Protein AF-A0A9C8GHS4-F1 (afdb_monomer_lite)

Foldseek 3Di:
DVPVVVVVVVVVVVVVVVVVVVPDDDDDDDDDDDDDPDDPPDPDPPPQPPDPDPDDPPDPLVCLLVQVQAPAEFEEEEADDDPRVVVVLVVCVSVCRRRNYHYHYDHDNCRVVCQVVCVVVVNHGNHYDDDDDD

Sequence (134 aa):
MSSNQRIWRILSLLLIFALLLTACTPTPTETPVKEATEEPTREEPVAKPEVDFNYPPGGYLERALTGEFAGTEVTVDGPFADADEVKFNRSMAAFEEATGITVNYIGNKEFEGSISIRVDAGDAPDIADFPQPG

Radius of gyration: 30.26 Å; chains: 1; bounding box: 55×88×48 Å

Structure (mmCIF, N/CA/C/O backbone):
data_AF-A0A9C8GHS4-F1
#
_entry.id   AF-A0A9C8GHS4-F1
#
loop_
_atom_site.group_PDB
_atom_site.id
_atom_site.type_symbol
_atom_site.label_atom_id
_atom_site.label_alt_id
_atom_site.label_comp_id
_atom_site.label_asym_id
_atom_site.label_entity_id
_atom_site.label_seq_id
_atom_site.pdbx_PDB_ins_code
_atom_site.Cartn_x
_atom_site.Cartn_y
_atom_site.Cartn_z
_atom_site.occupancy
_atom_site.B_iso_or_equiv
_atom_site.auth_seq_id
_atom_site.auth_comp_id
_atom_site.auth_asym_id
_atom_site.auth_atom_id
_atom_site.pdbx_PDB_model_num
ATOM 1 N N . MET A 1 1 ? 11.702 70.182 -32.489 1.00 60.09 1 MET A N 1
ATOM 2 C CA . MET A 1 1 ? 12.029 68.894 -31.827 1.00 60.09 1 MET A CA 1
ATOM 3 C C . MET A 1 1 ? 10.988 68.428 -30.791 1.00 60.09 1 MET A C 1
ATOM 5 O O . MET A 1 1 ? 11.265 67.476 -30.081 1.00 60.09 1 MET A O 1
ATOM 9 N N . SER A 1 2 ? 9.778 69.009 -30.710 1.00 60.59 2 SER A N 1
ATOM 10 C CA . SER A 1 2 ? 8.764 68.615 -29.706 1.00 60.59 2 SER A CA 1
ATOM 11 C C . SER A 1 2 ? 7.604 67.762 -30.249 1.00 60.59 2 SER A C 1
ATOM 13 O O . SER A 1 2 ? 6.868 67.189 -29.453 1.00 60.59 2 SER A O 1
ATOM 15 N N . SER A 1 3 ? 7.426 67.634 -31.570 1.00 63.53 3 SER A N 1
ATOM 16 C CA . SER A 1 3 ? 6.324 66.861 -32.173 1.00 63.53 3 SER A CA 1
ATOM 17 C C . SER A 1 3 ? 6.512 65.348 -32.027 1.00 63.53 3 SER A C 1
ATOM 19 O O . SER A 1 3 ? 5.599 64.664 -31.580 1.00 63.53 3 SER A O 1
ATOM 21 N N . ASN A 1 4 ? 7.711 64.825 -32.298 1.00 63.62 4 ASN A N 1
ATOM 22 C CA . ASN A 1 4 ? 7.975 63.381 -32.216 1.00 63.62 4 ASN A CA 1
ATOM 23 C C . ASN A 1 4 ? 7.964 62.873 -30.768 1.00 63.62 4 ASN A C 1
ATOM 25 O O . ASN A 1 4 ? 7.484 61.777 -30.498 1.00 63.62 4 ASN A O 1
ATOM 29 N N . GLN A 1 5 ? 8.402 63.703 -29.816 1.00 71.12 5 GLN A N 1
ATOM 30 C CA . GLN A 1 5 ? 8.335 63.376 -28.391 1.00 71.12 5 GLN A CA 1
ATOM 31 C C . GLN A 1 5 ? 6.889 63.413 -27.865 1.00 71.12 5 GLN A C 1
ATOM 33 O O . GLN A 1 5 ? 6.538 62.633 -26.983 1.00 71.12 5 GLN A O 1
ATOM 38 N N . ARG A 1 6 ? 6.026 64.276 -28.429 1.00 75.19 6 ARG A N 1
ATOM 39 C CA . ARG A 1 6 ? 4.578 64.270 -28.159 1.00 75.19 6 ARG A CA 1
ATOM 40 C C . ARG A 1 6 ? 3.912 63.022 -28.732 1.00 75.19 6 ARG A C 1
ATOM 42 O O . ARG A 1 6 ? 3.134 62.406 -28.021 1.00 75.19 6 ARG A O 1
ATOM 49 N N . ILE A 1 7 ? 4.262 62.610 -29.951 1.00 80.88 7 ILE A N 1
ATOM 50 C CA . ILE A 1 7 ? 3.731 61.387 -30.577 1.00 80.88 7 ILE A CA 1
ATOM 51 C C . ILE A 1 7 ? 4.127 60.148 -29.772 1.00 80.88 7 ILE A C 1
ATOM 53 O O . ILE A 1 7 ? 3.274 59.318 -29.487 1.00 80.88 7 ILE A O 1
ATOM 57 N N . TRP A 1 8 ? 5.384 60.050 -29.331 1.00 71.00 8 TRP A N 1
ATOM 58 C CA . TRP A 1 8 ? 5.838 58.907 -28.537 1.00 71.00 8 TRP A CA 1
ATOM 59 C C . TRP A 1 8 ? 5.201 58.879 -27.143 1.00 71.00 8 TR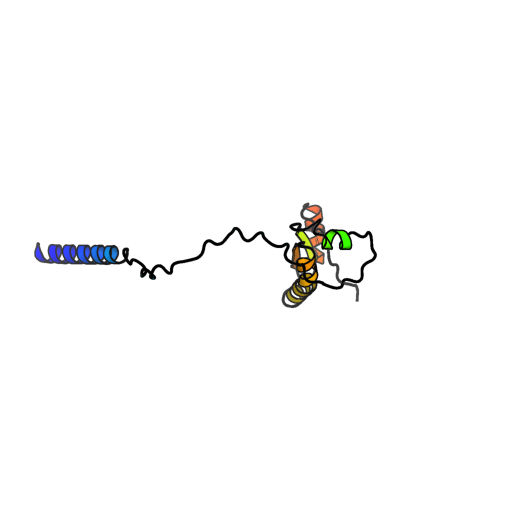P A C 1
ATOM 61 O O . TRP A 1 8 ? 4.766 57.828 -26.689 1.00 71.00 8 TRP A O 1
ATOM 71 N N . ARG A 1 9 ? 5.018 60.047 -26.506 1.00 77.38 9 ARG A N 1
ATOM 72 C CA . ARG A 1 9 ? 4.253 60.161 -25.253 1.00 77.38 9 ARG A CA 1
ATOM 73 C C . ARG A 1 9 ? 2.778 59.795 -25.420 1.00 77.38 9 ARG A C 1
ATOM 75 O O . ARG A 1 9 ? 2.233 59.154 -24.530 1.00 77.38 9 ARG A O 1
ATOM 82 N N . ILE A 1 10 ? 2.149 60.169 -26.535 1.00 83.12 10 ILE A N 1
ATOM 83 C CA . ILE A 1 10 ? 0.763 59.797 -26.852 1.00 83.12 10 ILE A CA 1
ATOM 84 C C . ILE A 1 10 ? 0.664 58.289 -27.119 1.00 83.12 10 ILE A C 1
ATOM 86 O O . ILE A 1 10 ? -0.262 57.662 -26.619 1.00 83.12 10 ILE A O 1
ATOM 90 N N . LEU A 1 11 ? 1.635 57.687 -27.817 1.00 83.06 11 LEU A N 1
ATOM 91 C CA . LEU A 1 11 ? 1.679 56.238 -28.037 1.00 83.06 11 LEU A CA 1
ATOM 92 C C . LEU A 1 11 ? 1.874 55.464 -26.726 1.00 83.06 11 LEU A C 1
ATOM 94 O O . LEU A 1 11 ? 1.172 54.486 -26.492 1.00 83.06 11 LEU A O 1
ATOM 98 N N . SER A 1 12 ? 2.775 55.914 -25.845 1.00 80.88 12 SER A N 1
ATOM 99 C CA . SER A 1 12 ? 2.974 55.297 -24.526 1.00 80.88 12 SER A CA 1
ATOM 100 C C . SER A 1 12 ? 1.747 55.451 -23.626 1.00 80.88 12 SER A C 1
ATOM 102 O O . SER A 1 12 ? 1.379 54.503 -22.941 1.00 80.88 12 SER A O 1
ATOM 104 N N . LEU A 1 13 ? 1.075 56.608 -23.655 1.00 83.19 13 LEU A N 1
ATOM 105 C CA . LEU A 1 13 ? -0.187 56.810 -22.936 1.00 83.19 13 LEU A CA 1
ATOM 106 C C . LEU A 1 13 ? -1.314 55.931 -23.491 1.00 83.19 13 LEU A C 1
ATOM 108 O O . LEU A 1 13 ? -2.057 55.361 -22.702 1.00 83.19 13 LEU A O 1
ATOM 112 N N . LEU A 1 14 ? -1.416 55.765 -24.812 1.00 80.44 14 LEU A N 1
ATOM 113 C CA . LEU A 1 14 ? -2.401 54.876 -25.438 1.00 80.44 14 LEU A CA 1
ATOM 114 C C . LEU A 1 14 ? -2.160 53.403 -25.091 1.00 80.44 14 LEU A C 1
ATOM 116 O O . LEU A 1 14 ? -3.119 52.676 -24.854 1.00 80.44 14 LEU A O 1
ATOM 120 N N . LEU A 1 15 ? -0.901 52.970 -25.008 1.00 81.00 15 LEU A N 1
ATOM 121 C CA . LEU A 1 15 ? -0.556 51.584 -24.682 1.00 81.00 15 LEU A CA 1
ATOM 122 C C . LEU A 1 15 ? -0.809 51.257 -23.198 1.00 81.00 15 LEU A C 1
ATOM 124 O O . LEU A 1 15 ? -1.283 50.172 -22.878 1.00 81.00 15 LEU A O 1
ATOM 128 N N . ILE A 1 16 ? -0.581 52.223 -22.300 1.00 75.50 16 ILE A N 1
ATOM 129 C CA . ILE A 1 16 ? -0.934 52.109 -20.874 1.00 75.50 16 ILE A CA 1
ATOM 130 C C . ILE A 1 16 ? -2.459 52.175 -20.678 1.00 75.50 16 ILE A C 1
ATOM 132 O O . ILE A 1 16 ? -3.012 51.410 -19.892 1.00 75.50 16 ILE A O 1
ATOM 136 N N . PHE A 1 17 ? -3.161 53.039 -21.417 1.00 70.56 17 PHE A N 1
ATOM 137 C CA . PHE A 1 17 ? -4.623 53.141 -21.370 1.00 70.56 17 PHE A CA 1
ATOM 138 C C . PHE A 1 17 ? -5.314 51.875 -21.907 1.00 70.56 17 PHE A C 1
ATOM 140 O O . PHE A 1 17 ? -6.314 51.440 -21.341 1.00 70.56 17 PHE A O 1
ATOM 147 N N . ALA A 1 18 ? -4.747 51.229 -22.931 1.00 72.44 18 ALA A N 1
ATOM 148 C CA . ALA A 1 18 ? -5.231 49.946 -23.441 1.00 72.44 18 ALA A CA 1
ATOM 149 C C . ALA A 1 18 ? -5.096 48.806 -22.413 1.00 72.44 18 ALA A C 1
ATOM 151 O O . ALA A 1 18 ? -5.996 47.977 -22.321 1.00 72.44 18 ALA A O 1
ATOM 152 N N . LEU A 1 19 ? -4.033 48.797 -21.594 1.00 68.38 19 LEU A N 1
ATOM 153 C CA . LEU A 1 19 ? -3.870 47.815 -20.511 1.00 68.38 19 LEU A CA 1
ATOM 154 C C . LEU A 1 19 ? -4.863 48.021 -19.349 1.00 68.38 19 LEU A C 1
ATOM 156 O O . LEU A 1 19 ? -5.200 47.064 -18.654 1.00 68.38 19 LEU A O 1
ATOM 160 N N . LEU A 1 20 ? -5.340 49.252 -19.132 1.00 61.81 20 LEU A N 1
ATOM 161 C CA . LEU A 1 20 ? -6.295 49.581 -18.064 1.00 61.81 20 LEU A CA 1
ATOM 162 C C . LEU A 1 20 ? -7.753 49.244 -18.433 1.00 61.81 20 LEU A C 1
ATOM 164 O O . LEU A 1 20 ? -8.569 49.022 -17.542 1.00 61.81 20 LEU A O 1
ATOM 168 N N . LEU A 1 21 ? -8.082 49.151 -19.726 1.00 60.25 21 LEU A N 1
ATOM 169 C CA . LEU A 1 21 ? -9.433 48.826 -20.211 1.00 60.25 21 LEU A CA 1
ATOM 170 C C . LEU A 1 21 ? -9.768 47.323 -20.179 1.00 60.25 21 LEU A C 1
ATOM 172 O O . LEU A 1 21 ? -10.933 46.960 -20.299 1.00 60.25 21 LEU A O 1
ATOM 176 N N . THR A 1 22 ? -8.783 46.448 -19.967 1.00 61.59 22 THR A N 1
ATOM 177 C CA . THR A 1 22 ? -8.977 44.988 -19.855 1.00 61.59 22 THR A CA 1
ATOM 178 C C . THR A 1 22 ? -9.288 44.491 -18.438 1.00 61.59 22 THR A C 1
ATOM 180 O O . THR A 1 22 ? -9.514 43.301 -18.255 1.00 61.59 22 THR A O 1
ATOM 183 N N . ALA A 1 23 ? -9.341 45.373 -17.432 1.00 53.56 23 ALA A N 1
ATOM 184 C CA . ALA A 1 23 ? -9.600 45.001 -16.033 1.00 53.56 23 ALA A CA 1
ATOM 185 C C . ALA A 1 23 ? -11.065 45.191 -15.579 1.00 53.56 23 ALA A C 1
ATOM 187 O O . ALA A 1 23 ? -11.360 45.104 -14.388 1.00 53.56 23 ALA A O 1
ATOM 188 N N . CYS A 1 24 ? -11.998 45.446 -16.499 1.00 56.81 24 CYS A N 1
ATOM 189 C CA . CYS A 1 24 ? -13.426 45.516 -16.184 1.00 56.81 24 CYS A CA 1
ATOM 190 C C . CYS A 1 24 ? -14.266 44.846 -17.270 1.00 56.81 24 CYS A C 1
ATOM 192 O O . CYS A 1 24 ? -14.792 45.491 -18.172 1.00 56.81 24 CYS A O 1
ATOM 194 N N . THR A 1 25 ? -14.436 43.536 -17.138 1.00 51.81 25 THR A N 1
ATOM 195 C CA . THR A 1 25 ? -15.612 42.840 -17.661 1.00 51.81 25 THR A CA 1
ATOM 196 C C . THR A 1 25 ? -16.465 42.399 -16.474 1.00 51.81 25 THR A C 1
ATOM 198 O O . THR A 1 25 ? -16.026 41.525 -15.725 1.00 51.81 25 THR A O 1
ATOM 201 N N . PRO A 1 26 ? -17.664 42.968 -16.261 1.00 53.09 26 PRO A N 1
ATOM 202 C CA . PRO A 1 26 ? -18.682 42.300 -15.468 1.00 53.09 26 PRO A CA 1
ATOM 203 C C . PRO A 1 26 ? -19.179 41.079 -16.254 1.00 53.09 26 PRO A C 1
ATOM 205 O O . PRO A 1 26 ? -19.646 41.201 -17.387 1.00 53.09 26 PRO A O 1
ATOM 208 N N . THR A 1 27 ? -19.050 39.895 -15.662 1.00 46.66 27 THR A N 1
ATOM 209 C CA . THR A 1 27 ? -19.711 38.670 -16.131 1.00 46.66 27 THR A CA 1
ATOM 210 C C . THR A 1 27 ? -21.235 38.886 -16.140 1.00 46.66 27 THR A C 1
ATOM 212 O O . THR A 1 27 ? -21.735 39.593 -15.259 1.00 46.66 27 THR A O 1
ATOM 215 N N . PRO A 1 28 ? -21.993 38.336 -17.111 1.00 47.84 28 PRO A N 1
ATOM 216 C CA . PRO A 1 28 ? -23.420 38.602 -17.242 1.00 47.84 28 PRO A CA 1
ATOM 217 C C . PRO A 1 28 ? -24.192 38.171 -15.996 1.00 47.84 28 PRO A C 1
ATOM 219 O O . PRO A 1 28 ? -24.072 37.040 -15.532 1.00 47.84 28 PRO A O 1
ATOM 222 N N . THR A 1 29 ? -25.013 39.088 -15.491 1.00 40.41 29 THR A N 1
ATOM 223 C CA . THR A 1 29 ? -26.110 38.818 -14.566 1.00 40.41 29 THR A CA 1
ATOM 224 C C . THR A 1 29 ? -27.063 37.802 -15.196 1.00 40.41 29 THR A C 1
ATOM 226 O O . THR A 1 29 ? -27.837 38.152 -16.089 1.00 40.41 29 THR A O 1
ATOM 229 N N . GLU A 1 30 ? -27.037 36.559 -14.719 1.00 45.84 30 GLU A N 1
ATOM 230 C CA . GLU A 1 30 ? -28.201 35.687 -14.834 1.00 45.84 30 GLU A CA 1
ATOM 231 C C . GLU A 1 30 ? -29.318 36.217 -13.929 1.00 45.84 30 GLU A C 1
ATOM 233 O O . GLU A 1 30 ? -29.115 36.741 -12.833 1.00 45.84 30 GLU A O 1
ATOM 238 N N . THR A 1 31 ? -30.517 36.162 -14.484 1.00 41.84 31 THR A N 1
ATOM 239 C CA . THR A 1 31 ? -31.777 36.656 -13.937 1.00 41.84 31 THR A CA 1
ATOM 240 C C . THR A 1 31 ? -32.121 35.902 -12.645 1.00 41.84 31 THR A C 1
ATOM 242 O O . THR A 1 31 ? -31.899 34.694 -12.594 1.00 41.84 31 THR A O 1
ATOM 245 N N . PRO A 1 32 ? -32.686 36.543 -11.601 1.00 42.47 32 PRO A N 1
ATOM 246 C CA . PRO A 1 32 ? -33.021 35.833 -10.376 1.00 42.47 32 PRO A CA 1
ATOM 247 C C . PRO A 1 32 ? -34.224 34.922 -10.637 1.00 42.47 32 PRO A C 1
ATOM 249 O O . PRO A 1 32 ? -35.354 35.389 -10.798 1.00 42.47 32 PRO A O 1
ATOM 252 N N . VAL A 1 33 ? -33.980 33.614 -10.672 1.00 38.41 33 VAL A N 1
ATOM 253 C CA . VAL A 1 33 ? -35.028 32.611 -10.484 1.00 38.41 33 VAL A CA 1
ATOM 254 C C . VAL A 1 33 ? -35.332 32.563 -8.987 1.00 38.41 33 VAL A C 1
ATOM 256 O O . VAL A 1 33 ? -34.445 32.388 -8.155 1.00 38.41 33 VAL A O 1
ATOM 259 N N . LYS A 1 34 ? -36.596 32.815 -8.648 1.00 39.34 34 LYS A N 1
ATOM 260 C CA . LYS A 1 34 ? -37.163 32.595 -7.315 1.00 39.34 34 LYS A CA 1
ATOM 261 C C . LYS A 1 34 ? -37.099 31.108 -6.948 1.00 39.34 34 LYS A C 1
ATOM 263 O O . LYS A 1 34 ? -37.383 30.287 -7.811 1.00 39.34 34 LYS A O 1
ATOM 268 N N . GLU A 1 35 ? -36.954 30.855 -5.640 1.00 38.44 35 GLU A N 1
ATOM 269 C CA . GLU A 1 35 ? -37.300 29.598 -4.940 1.00 38.44 35 GLU A CA 1
ATOM 270 C C . GLU A 1 35 ? -36.269 28.469 -5.174 1.00 38.44 35 GLU A C 1
ATOM 272 O O . GLU A 1 35 ? -35.920 28.166 -6.301 1.00 38.44 35 GLU A O 1
ATOM 277 N N . ALA A 1 36 ? -35.665 27.837 -4.170 1.00 37.59 36 ALA A N 1
ATOM 278 C CA . ALA A 1 36 ? -36.201 27.434 -2.883 1.00 37.59 36 ALA A CA 1
ATOM 279 C C . ALA A 1 36 ? -35.137 27.507 -1.775 1.00 37.59 36 ALA A C 1
ATOM 281 O O . ALA A 1 36 ? -33.938 27.376 -2.006 1.00 37.59 36 ALA A O 1
ATOM 282 N N . THR A 1 37 ? -35.615 27.709 -0.553 1.00 37.91 37 THR A N 1
ATOM 283 C CA . THR A 1 37 ? -34.908 27.375 0.680 1.00 37.91 37 THR A CA 1
ATOM 284 C C . THR A 1 37 ? -34.496 25.903 0.627 1.00 37.91 37 THR A C 1
ATOM 286 O O . THR A 1 37 ? -35.342 25.031 0.797 1.00 37.91 37 THR A O 1
ATOM 289 N N . GLU A 1 38 ? -33.217 25.620 0.378 1.00 40.12 38 GLU A N 1
ATOM 290 C CA . GLU A 1 38 ? -32.638 24.322 0.718 1.00 40.12 38 GLU A CA 1
ATOM 291 C C . GLU A 1 38 ? -32.467 24.287 2.238 1.00 40.12 38 GLU A C 1
ATOM 293 O O . GLU A 1 38 ? -31.665 25.014 2.830 1.00 40.12 38 GLU A O 1
ATOM 298 N N . GLU A 1 39 ? -33.310 23.478 2.875 1.00 46.75 39 GLU A N 1
ATOM 299 C CA . GLU A 1 39 ? -33.053 22.930 4.200 1.00 46.75 39 GLU A CA 1
ATOM 300 C C . GLU A 1 39 ? -31.639 22.331 4.233 1.00 46.75 39 GLU A C 1
ATOM 302 O O . GLU A 1 39 ? -31.147 21.876 3.198 1.00 46.75 39 GLU A O 1
ATOM 307 N N . PRO A 1 40 ? -30.956 22.308 5.392 1.00 43.06 40 PRO A N 1
ATOM 308 C CA . PRO A 1 40 ? -29.693 21.606 5.476 1.00 43.06 40 PRO A CA 1
ATOM 309 C C . PRO A 1 40 ? -30.007 20.140 5.200 1.00 43.06 40 PRO A C 1
ATOM 311 O O . PRO A 1 40 ? -30.608 19.462 6.037 1.00 43.06 40 PRO A O 1
ATOM 314 N N . THR A 1 41 ? -29.644 19.670 4.009 1.00 38.38 41 THR A N 1
ATOM 315 C CA . THR A 1 41 ? -29.624 18.254 3.680 1.00 38.38 41 THR A CA 1
ATOM 316 C C . THR A 1 41 ? -28.700 17.623 4.699 1.00 38.38 41 THR A C 1
ATOM 318 O O . THR A 1 41 ? -27.477 17.728 4.626 1.00 38.38 41 THR A O 1
ATOM 321 N N . ARG A 1 42 ? -29.319 17.049 5.728 1.00 51.22 42 ARG A N 1
ATOM 322 C CA . ARG A 1 42 ? -28.694 16.093 6.617 1.00 51.22 42 ARG A CA 1
ATOM 323 C C . ARG A 1 42 ? -28.003 15.101 5.699 1.00 51.22 42 ARG A C 1
ATOM 325 O O . ARG A 1 42 ? -28.687 14.463 4.907 1.00 51.22 42 ARG A O 1
ATOM 332 N N . GLU A 1 43 ? -26.678 15.040 5.770 1.00 51.53 43 GLU A N 1
ATOM 333 C CA . GLU A 1 43 ? -25.909 13.973 5.147 1.00 51.53 43 GLU A CA 1
ATOM 334 C C . GLU A 1 43 ? -26.513 12.665 5.659 1.00 51.53 43 GLU A C 1
ATOM 336 O O . GLU A 1 43 ? -26.332 12.277 6.817 1.00 51.53 43 GLU A O 1
ATOM 341 N N . GLU A 1 44 ? -27.357 12.045 4.836 1.00 52.38 44 GLU A N 1
ATOM 342 C CA . GLU A 1 44 ? -27.721 10.661 5.048 1.00 52.38 44 GLU A CA 1
ATOM 343 C C . GLU A 1 44 ? -26.408 9.883 5.012 1.00 52.38 44 GLU A C 1
ATOM 345 O O . GLU A 1 44 ? -25.559 10.177 4.162 1.00 52.38 44 GLU A O 1
ATOM 350 N N . PRO A 1 45 ? -26.185 8.952 5.954 1.00 51.91 45 PRO A N 1
ATOM 351 C CA . PRO A 1 45 ? -24.964 8.173 5.948 1.00 51.91 45 PRO A CA 1
ATOM 352 C C . PRO A 1 45 ? -24.894 7.506 4.582 1.00 51.91 45 PRO A C 1
ATOM 354 O O . PRO A 1 45 ? -25.796 6.748 4.224 1.00 51.91 45 PRO A O 1
ATOM 357 N N . VAL A 1 46 ? -23.868 7.862 3.805 1.00 52.25 46 VAL A N 1
ATOM 358 C CA . VAL A 1 46 ? -23.614 7.274 2.494 1.00 52.25 46 VAL A CA 1
ATOM 359 C C . VAL A 1 46 ? -23.643 5.771 2.713 1.00 52.25 46 VAL A C 1
ATOM 361 O O . VAL A 1 46 ? -22.808 5.234 3.445 1.00 52.25 46 VAL A O 1
ATOM 364 N N . ALA A 1 47 ? -24.674 5.115 2.180 1.00 53.16 47 ALA A N 1
ATOM 365 C CA . ALA A 1 47 ? -24.781 3.674 2.241 1.00 53.16 47 ALA A CA 1
ATOM 366 C C . ALA A 1 47 ? -23.547 3.142 1.518 1.00 53.16 47 ALA A C 1
ATOM 368 O O . ALA A 1 47 ? -23.420 3.293 0.302 1.00 53.16 47 ALA A O 1
ATOM 369 N N . LYS A 1 48 ? -22.596 2.629 2.302 1.00 56.81 48 LYS A N 1
ATOM 370 C CA . LYS A 1 48 ? -21.369 2.025 1.795 1.00 56.81 48 LYS A CA 1
ATOM 371 C C . LYS A 1 48 ? -21.768 0.976 0.757 1.00 56.81 48 LYS A C 1
ATOM 373 O O . LYS A 1 48 ? -22.760 0.277 0.992 1.00 56.81 48 LYS A O 1
ATOM 378 N N . PRO A 1 49 ? -21.052 0.859 -0.372 1.00 55.38 49 PRO A N 1
A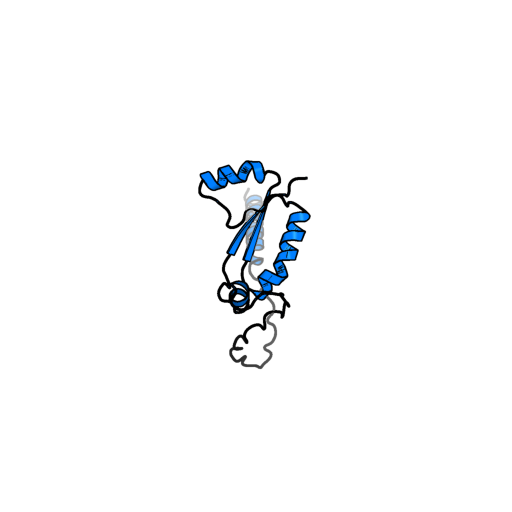TOM 379 C CA . PRO A 1 49 ? -21.307 -0.234 -1.300 1.00 55.38 49 PRO A CA 1
ATOM 380 C C . PRO A 1 49 ? -21.299 -1.554 -0.519 1.00 55.38 49 PRO A C 1
ATOM 382 O O . PRO A 1 49 ? -20.386 -1.813 0.269 1.00 55.38 49 PRO A O 1
ATOM 385 N N . GLU A 1 50 ? -22.329 -2.379 -0.704 1.00 63.50 50 GLU A N 1
ATOM 386 C CA . GLU A 1 50 ? -22.369 -3.729 -0.140 1.00 63.50 50 GLU A CA 1
ATOM 387 C C . GLU A 1 50 ? -21.371 -4.600 -0.912 1.00 63.50 50 GLU A C 1
ATOM 389 O O . GLU A 1 50 ? -21.716 -5.336 -1.835 1.00 63.50 50 GLU A O 1
ATOM 394 N N . VAL A 1 51 ? -20.089 -4.460 -0.580 1.00 71.25 51 VAL A N 1
ATOM 395 C CA . VAL A 1 51 ? -19.047 -5.372 -1.037 1.00 71.25 51 VAL A CA 1
ATOM 396 C C . VAL A 1 51 ? -19.125 -6.614 -0.153 1.00 71.25 51 VAL A C 1
ATOM 398 O O . VAL A 1 51 ? -18.834 -6.555 1.042 1.00 71.25 51 VAL A O 1
ATOM 401 N N . ASP A 1 52 ? -19.554 -7.736 -0.734 1.00 82.56 52 ASP A N 1
ATOM 402 C CA . ASP A 1 52 ? -19.661 -9.028 -0.045 1.00 82.56 52 ASP A CA 1
ATOM 403 C C . ASP A 1 52 ? -18.268 -9.638 0.161 1.00 82.56 52 ASP A C 1
ATOM 405 O O . ASP A 1 52 ? -17.772 -10.460 -0.616 1.00 82.56 52 ASP A O 1
ATOM 409 N N . PHE A 1 53 ? -17.587 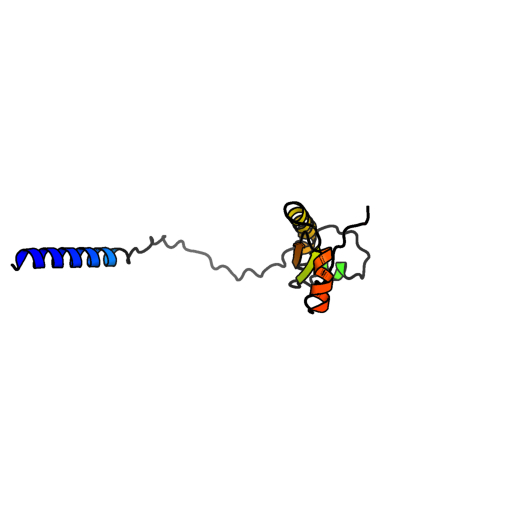-9.167 1.201 1.00 85.38 53 PHE A N 1
ATOM 410 C CA . PHE A 1 53 ? -16.374 -9.796 1.686 1.00 85.38 53 PHE A CA 1
ATOM 411 C C . PHE A 1 53 ? -16.750 -11.031 2.510 1.00 85.38 53 PHE A C 1
ATOM 413 O O . PHE A 1 53 ? -17.441 -10.935 3.521 1.00 85.38 53 PHE A O 1
ATOM 420 N N . ASN A 1 54 ? -16.229 -12.200 2.144 1.00 88.12 54 ASN A N 1
ATOM 421 C CA . ASN A 1 54 ? -16.349 -13.382 2.992 1.00 88.12 54 ASN A CA 1
ATOM 422 C C . ASN A 1 54 ? -15.319 -13.308 4.135 1.00 88.12 54 ASN A C 1
ATOM 424 O O . ASN A 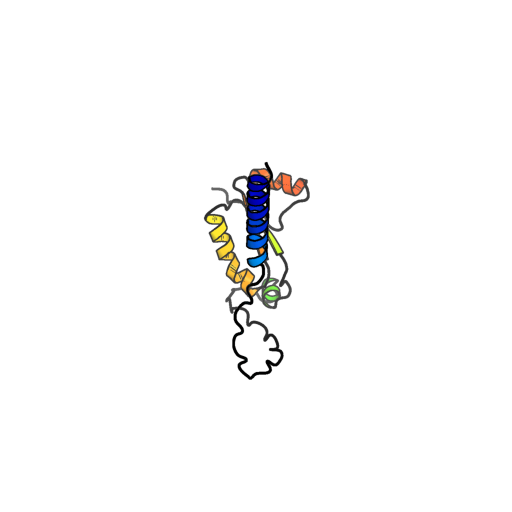1 54 ? -14.143 -13.612 3.924 1.00 88.12 54 ASN A O 1
ATOM 428 N N . TYR A 1 55 ? -15.744 -12.895 5.333 1.00 84.94 55 TYR A N 1
ATOM 429 C CA . TYR A 1 55 ? -14.876 -12.779 6.510 1.00 84.94 55 TYR A CA 1
ATOM 430 C C . TYR A 1 55 ? -15.490 -13.399 7.772 1.00 84.94 55 TYR A C 1
ATOM 432 O O . TYR A 1 55 ? -16.710 -13.406 7.939 1.00 84.94 55 TYR A O 1
ATOM 440 N N . PRO A 1 56 ? -14.660 -13.931 8.691 1.00 86.31 56 PRO A N 1
ATOM 441 C CA . PRO A 1 56 ? -15.155 -14.441 9.961 1.00 86.31 56 PRO A CA 1
ATOM 442 C C . PRO A 1 56 ? -15.668 -13.292 10.851 1.00 86.31 56 PRO A C 1
ATOM 444 O O . PRO A 1 56 ? -15.012 -12.248 10.932 1.00 86.31 56 PRO A O 1
ATOM 447 N N . PRO A 1 57 ? -16.794 -13.478 11.564 1.00 88.06 57 PRO A N 1
ATOM 448 C CA . PRO A 1 57 ? -17.322 -12.468 12.479 1.00 88.06 57 PRO A CA 1
ATOM 449 C C . PRO A 1 57 ? -16.385 -12.236 13.675 1.00 88.06 57 PRO A C 1
ATOM 451 O O . PRO A 1 57 ? -15.635 -13.124 14.087 1.00 88.06 57 PRO A O 1
ATOM 454 N N . GLY A 1 58 ? -16.447 -11.038 14.252 1.00 89.50 58 GLY A N 1
ATOM 455 C CA . GLY A 1 58 ? -15.626 -10.571 15.371 1.00 89.50 58 GLY A CA 1
ATOM 456 C C . GLY A 1 58 ? -14.217 -10.105 14.984 1.00 89.50 58 GLY A C 1
ATOM 457 O O . GLY A 1 58 ? -13.418 -9.787 15.866 1.00 89.50 58 GLY A O 1
ATOM 458 N N . GLY A 1 59 ? -13.884 -10.089 13.690 1.00 93.12 59 GLY A N 1
ATOM 459 C CA . GLY A 1 59 ? -12.569 -9.698 13.180 1.00 93.12 59 GLY A CA 1
ATOM 460 C C . GLY A 1 59 ? -12.386 -8.189 12.969 1.00 93.12 59 GLY A C 1
ATOM 461 O O . GLY A 1 59 ? -13.318 -7.393 13.058 1.00 93.12 59 GLY A O 1
ATOM 462 N N . TYR A 1 60 ? -11.159 -7.786 12.622 1.00 94.69 60 TYR A N 1
ATOM 463 C CA . TYR A 1 60 ? -10.837 -6.390 12.285 1.00 94.69 60 TYR A CA 1
ATOM 464 C C . TYR A 1 60 ? -11.525 -5.901 11.005 1.00 94.69 60 TYR A C 1
ATOM 466 O O . TYR A 1 60 ? -11.847 -4.722 10.916 1.00 94.69 60 TYR A O 1
ATOM 474 N N . LEU A 1 61 ? -11.791 -6.790 10.040 1.00 93.38 61 LEU A N 1
ATOM 475 C CA . LEU A 1 61 ? -12.503 -6.414 8.818 1.00 93.38 61 LEU A CA 1
ATOM 476 C C . LEU A 1 61 ? -13.955 -6.009 9.110 1.00 93.38 61 LEU A C 1
ATOM 478 O O . LEU A 1 61 ? -14.413 -5.007 8.580 1.00 93.38 61 LEU A O 1
ATOM 482 N N . GLU A 1 62 ? -14.648 -6.696 10.023 1.00 92.88 62 GLU A N 1
ATOM 483 C CA . GLU A 1 62 ? -16.001 -6.298 10.442 1.00 92.88 62 GLU A CA 1
ATOM 484 C C . GLU A 1 62 ? -16.015 -4.874 11.019 1.00 92.88 62 GLU A C 1
ATOM 486 O O . GLU A 1 62 ? -16.846 -4.050 10.648 1.00 92.88 62 GLU A O 1
ATOM 491 N N . ARG A 1 63 ? -15.033 -4.559 11.869 1.00 94.44 63 ARG A N 1
ATOM 492 C CA . ARG A 1 63 ? -14.833 -3.227 12.461 1.00 94.44 63 ARG A CA 1
ATOM 493 C C . ARG A 1 63 ? -14.478 -2.160 11.422 1.00 94.44 63 ARG A C 1
ATOM 495 O O . ARG A 1 63 ? -14.968 -1.035 11.478 1.00 94.44 63 ARG A O 1
ATOM 502 N N . ALA A 1 64 ? -13.654 -2.510 10.437 1.00 95.62 64 ALA A N 1
ATOM 503 C CA . ALA A 1 64 ? -13.338 -1.619 9.325 1.00 95.62 64 ALA A CA 1
ATOM 504 C C . ALA A 1 64 ? -14.594 -1.295 8.497 1.00 95.62 64 ALA A C 1
ATOM 506 O O . ALA A 1 64 ? -14.838 -0.139 8.153 1.00 95.62 64 ALA A O 1
ATOM 507 N N . LEU A 1 65 ? -15.441 -2.295 8.240 1.00 93.75 65 LEU A N 1
ATOM 508 C CA . LEU A 1 65 ? -16.683 -2.130 7.482 1.00 93.75 65 LEU A CA 1
ATOM 509 C C . LEU A 1 65 ? -17.720 -1.285 8.232 1.00 93.75 65 LEU A C 1
ATOM 511 O O . LEU A 1 65 ? -18.431 -0.502 7.601 1.00 93.75 65 LEU A O 1
ATOM 515 N N . THR A 1 66 ? -17.742 -1.310 9.567 1.00 94.06 66 THR A N 1
ATOM 516 C CA . THR A 1 66 ? -18.549 -0.366 10.367 1.00 94.06 66 THR A CA 1
ATOM 517 C C . THR A 1 66 ? -17.942 1.039 10.455 1.00 94.06 66 THR A C 1
ATOM 519 O O . THR A 1 66 ? -18.561 1.938 11.022 1.00 94.06 66 THR A O 1
ATOM 522 N N . GLY A 1 67 ? -16.779 1.265 9.832 1.00 95.19 67 GLY A N 1
ATOM 523 C CA . GLY A 1 67 ? -16.134 2.573 9.713 1.00 95.19 67 GLY A CA 1
ATOM 524 C C . GLY A 1 67 ? -15.223 2.942 10.880 1.00 95.19 67 GLY A C 1
ATOM 525 O O . GLY A 1 67 ? -14.824 4.098 10.964 1.00 95.19 67 GLY A O 1
ATOM 526 N N . GLU A 1 68 ? -14.863 1.998 11.757 1.00 97.44 68 GLU A N 1
ATOM 527 C CA . GLU A 1 68 ? -14.003 2.279 12.920 1.00 97.44 68 GLU A CA 1
ATOM 528 C C . GLU A 1 68 ? -12.651 2.903 12.530 1.00 97.44 68 GLU A C 1
ATOM 530 O O . GLU A 1 68 ? -12.098 3.702 13.282 1.00 97.44 68 GLU A O 1
ATOM 535 N N . PHE A 1 69 ? -12.139 2.565 11.344 1.00 97.88 69 PHE A N 1
ATOM 536 C CA . PHE A 1 69 ? -10.841 3.021 10.841 1.00 97.88 69 PHE A CA 1
ATOM 537 C C . PHE A 1 69 ? -10.956 3.986 9.651 1.00 97.88 69 PHE A C 1
ATOM 539 O O . PHE A 1 69 ? -9.970 4.217 8.952 1.00 97.88 69 PHE A O 1
ATOM 546 N N . ALA A 1 70 ? -12.140 4.539 9.383 1.00 98.06 70 ALA A N 1
ATOM 547 C CA . ALA A 1 70 ? -12.313 5.475 8.277 1.00 98.06 70 ALA A CA 1
ATOM 548 C C . ALA A 1 70 ? -11.406 6.711 8.446 1.00 98.06 70 ALA A C 1
ATOM 550 O O . ALA A 1 70 ? -11.283 7.260 9.542 1.00 98.06 70 ALA A O 1
ATOM 551 N N . GLY A 1 71 ? -10.771 7.148 7.358 1.00 98.06 71 GLY A N 1
ATOM 552 C CA . GLY A 1 71 ? -9.801 8.245 7.348 1.00 98.06 71 GLY A CA 1
ATOM 553 C C . GLY A 1 71 ? -8.394 7.865 7.818 1.00 98.06 71 GLY A C 1
ATOM 554 O O . GLY A 1 71 ? -7.545 8.749 7.919 1.00 98.06 71 GLY A O 1
ATOM 555 N N . THR A 1 72 ? -8.131 6.587 8.112 1.00 98.44 72 THR A N 1
ATOM 556 C CA . THR A 1 72 ? -6.763 6.097 8.337 1.00 98.44 72 THR A CA 1
ATOM 557 C C . THR A 1 72 ? -6.077 5.766 7.015 1.00 98.44 72 THR A C 1
ATOM 559 O O . THR A 1 72 ? -6.729 5.557 5.992 1.00 98.44 72 THR A O 1
ATOM 562 N N . GLU A 1 73 ? -4.751 5.722 7.048 1.00 98.44 73 GLU A N 1
ATOM 563 C CA . GLU A 1 73 ? -3.906 5.447 5.893 1.00 98.44 73 GLU A CA 1
ATOM 564 C C . GLU A 1 73 ? -2.974 4.280 6.220 1.00 98.44 73 GLU A C 1
ATOM 566 O O . GLU A 1 73 ? -2.479 4.177 7.344 1.00 98.44 73 GLU A O 1
ATOM 571 N N . VAL A 1 74 ? -2.761 3.404 5.242 1.00 98.44 74 VAL A N 1
ATOM 572 C CA . VAL A 1 74 ? -1.826 2.281 5.302 1.00 98.44 74 VAL A CA 1
ATOM 573 C C . VAL A 1 74 ? -0.867 2.409 4.130 1.00 98.44 74 VAL A C 1
ATOM 575 O O . VAL A 1 74 ? -1.296 2.436 2.977 1.00 98.44 74 VAL A O 1
ATOM 578 N N . THR A 1 75 ? 0.431 2.456 4.411 1.00 98.44 75 THR A N 1
ATOM 579 C CA . THR A 1 75 ? 1.475 2.474 3.386 1.00 98.44 75 THR A CA 1
ATOM 580 C C . THR A 1 75 ? 1.931 1.056 3.065 1.00 98.44 75 THR A C 1
ATOM 582 O O . THR A 1 75 ? 2.367 0.313 3.947 1.00 98.44 75 THR A O 1
ATOM 585 N N . VAL A 1 76 ? 1.885 0.691 1.787 1.00 98.44 76 VAL A N 1
ATOM 586 C CA . VAL A 1 76 ? 2.353 -0.599 1.271 1.00 98.44 76 VAL A CA 1
ATOM 587 C C . VAL A 1 76 ? 3.513 -0.344 0.316 1.00 98.44 76 VAL A C 1
ATOM 589 O O . VAL A 1 76 ? 3.349 0.403 -0.637 1.00 98.44 76 VAL A O 1
ATOM 592 N N . ASP A 1 77 ? 4.675 -0.947 0.540 1.00 97.88 77 ASP A N 1
ATOM 593 C CA . ASP A 1 77 ? 5.825 -0.856 -0.374 1.00 97.88 77 ASP A CA 1
ATOM 594 C C . ASP A 1 77 ? 6.058 -2.207 -1.051 1.00 97.88 77 ASP A C 1
ATOM 596 O O . ASP A 1 77 ? 5.987 -3.250 -0.392 1.00 97.88 77 ASP A O 1
ATOM 600 N N . GLY A 1 78 ? 6.327 -2.203 -2.354 1.00 97.75 78 GLY A N 1
ATOM 601 C CA . GLY A 1 78 ? 6.511 -3.433 -3.109 1.00 97.75 78 GLY A CA 1
ATOM 602 C C . GLY A 1 78 ? 7.043 -3.242 -4.531 1.00 97.75 78 GLY A C 1
ATOM 603 O O . GLY A 1 78 ? 7.300 -2.124 -4.986 1.00 97.75 78 GLY A O 1
ATOM 604 N N . PRO A 1 79 ? 7.234 -4.354 -5.263 1.00 96.81 79 PRO A N 1
ATOM 605 C CA . PRO A 1 79 ? 7.914 -4.354 -6.553 1.00 96.81 79 PRO A CA 1
ATOM 606 C C . PRO A 1 79 ? 7.019 -3.961 -7.734 1.00 96.81 79 PRO A C 1
ATOM 608 O O . PRO A 1 79 ? 7.526 -3.816 -8.851 1.00 96.81 79 PRO A O 1
ATOM 611 N N . PHE A 1 80 ? 5.698 -3.846 -7.552 1.00 97.06 80 PHE A N 1
ATOM 612 C CA . PHE A 1 80 ? 4.806 -3.524 -8.662 1.00 97.06 80 PHE A CA 1
ATOM 613 C C . PHE A 1 80 ? 5.025 -2.081 -9.089 1.00 97.06 80 PHE A C 1
ATOM 615 O O . PHE A 1 80 ? 4.898 -1.158 -8.305 1.00 97.06 80 PHE A O 1
ATOM 622 N N . ALA A 1 81 ? 5.338 -1.875 -10.356 1.00 96.25 81 ALA A N 1
ATOM 623 C CA . ALA A 1 81 ? 5.495 -0.547 -10.924 1.00 96.25 81 ALA A CA 1
ATOM 624 C C . ALA A 1 81 ? 4.733 -0.476 -12.245 1.00 96.25 81 ALA A C 1
ATOM 626 O O . ALA A 1 81 ? 4.333 -1.498 -12.818 1.00 96.25 81 ALA A O 1
ATOM 627 N N . ASP A 1 82 ? 4.549 0.739 -12.751 1.00 96.69 82 ASP A N 1
ATOM 628 C CA . ASP A 1 82 ? 3.900 0.994 -14.032 1.00 96.69 82 ASP A CA 1
ATOM 629 C C . ASP A 1 82 ? 2.487 0.363 -14.091 1.00 96.69 82 ASP A C 1
ATOM 631 O O . ASP A 1 82 ? 1.587 0.711 -13.329 1.00 96.69 82 ASP A O 1
ATOM 635 N N . ALA A 1 83 ? 2.260 -0.583 -15.005 1.00 97.69 83 ALA A N 1
ATOM 636 C CA . ALA A 1 83 ? 0.952 -1.199 -15.206 1.00 97.69 83 ALA A CA 1
ATOM 637 C C . ALA A 1 83 ? 0.510 -2.103 -14.045 1.00 97.69 83 ALA A C 1
ATOM 639 O O . ALA A 1 83 ? -0.693 -2.321 -13.884 1.00 97.69 83 ALA A O 1
ATOM 640 N N . ASP A 1 84 ? 1.445 -2.658 -13.273 1.00 96.88 84 ASP A N 1
ATOM 641 C CA . ASP A 1 84 ? 1.107 -3.561 -12.171 1.00 96.88 84 ASP A CA 1
ATOM 642 C C . ASP A 1 84 ? 0.706 -2.786 -10.914 1.00 96.88 84 ASP A C 1
ATOM 644 O O . ASP A 1 84 ? -0.252 -3.178 -10.250 1.00 96.88 84 ASP A O 1
ATOM 648 N N . GLU A 1 85 ? 1.310 -1.620 -10.677 1.00 97.75 85 GLU A N 1
ATOM 649 C CA . GLU A 1 85 ? 0.861 -0.675 -9.648 1.00 97.75 85 GLU A CA 1
ATOM 650 C C . GLU A 1 85 ? -0.595 -0.245 -9.891 1.00 97.75 85 GLU A C 1
ATOM 652 O O . GLU A 1 85 ? -1.437 -0.305 -8.997 1.00 97.75 85 GLU A O 1
ATOM 657 N N . VAL A 1 86 ? -0.950 0.083 -11.139 1.00 97.88 86 VAL A N 1
ATOM 658 C CA . VAL A 1 86 ? -2.339 0.427 -11.497 1.00 97.88 86 VAL A CA 1
ATOM 659 C C . VAL A 1 86 ? -3.304 -0.725 -11.194 1.00 97.88 86 VAL A C 1
ATOM 661 O O . VAL A 1 86 ? -4.440 -0.497 -10.769 1.00 97.88 86 VAL A O 1
ATOM 664 N N . LYS A 1 87 ? -2.884 -1.977 -11.412 1.00 97.81 87 LYS A N 1
ATOM 665 C CA . LYS A 1 87 ? -3.714 -3.147 -11.089 1.00 97.81 87 LYS A CA 1
ATOM 666 C C . LYS A 1 87 ? -3.863 -3.332 -9.584 1.00 97.81 87 LYS A C 1
ATOM 668 O O . LYS A 1 87 ? -4.963 -3.692 -9.172 1.00 97.81 87 LYS A O 1
ATOM 673 N N . PHE A 1 88 ? -2.805 -3.091 -8.811 1.00 97.69 88 PHE A N 1
ATOM 674 C CA . PHE A 1 88 ? -2.843 -3.130 -7.352 1.00 97.69 88 PHE A CA 1
ATOM 675 C C . PHE A 1 88 ? -3.809 -2.074 -6.804 1.00 97.69 88 PHE A C 1
ATOM 677 O O . PHE A 1 88 ? -4.762 -2.410 -6.111 1.00 97.69 88 PHE A O 1
ATOM 684 N N . ASN A 1 89 ? -3.659 -0.813 -7.209 1.00 97.88 89 ASN A N 1
ATOM 685 C CA . ASN A 1 89 ? -4.539 0.263 -6.740 1.00 97.88 89 ASN A CA 1
ATOM 686 C C . ASN A 1 89 ? -6.008 -0.039 -7.078 1.00 97.88 89 ASN A C 1
ATOM 688 O O . ASN A 1 89 ? -6.908 0.108 -6.254 1.00 97.88 89 ASN A O 1
ATOM 692 N N . ARG A 1 90 ? -6.265 -0.581 -8.276 1.00 97.88 90 ARG A N 1
ATOM 693 C CA . ARG A 1 90 ? -7.613 -1.017 -8.659 1.00 97.88 90 ARG A CA 1
ATOM 694 C C . ARG A 1 90 ? -8.131 -2.198 -7.831 1.00 97.88 90 ARG A C 1
ATOM 696 O O . ARG A 1 90 ? -9.340 -2.279 -7.630 1.00 97.88 90 ARG A O 1
ATOM 703 N N . SER A 1 91 ? -7.280 -3.129 -7.398 1.00 96.56 91 SER A N 1
ATOM 704 C CA . SER A 1 91 ? -7.722 -4.253 -6.561 1.00 96.56 91 SER A CA 1
ATOM 705 C C . SER A 1 91 ? -8.046 -3.823 -5.129 1.00 96.56 91 SER A C 1
ATOM 707 O O . SER A 1 91 ? -8.867 -4.478 -4.490 1.00 96.56 91 SER A O 1
ATOM 709 N N . MET A 1 92 ? -7.473 -2.712 -4.658 1.00 97.44 92 MET A N 1
ATOM 710 C CA . MET A 1 92 ? -7.776 -2.133 -3.346 1.00 97.44 92 MET A CA 1
ATOM 711 C C . MET A 1 92 ? -9.031 -1.252 -3.340 1.00 97.44 92 MET A C 1
ATOM 713 O O . MET A 1 92 ? -9.678 -1.148 -2.304 1.00 97.44 92 MET A O 1
ATOM 717 N N . ALA A 1 93 ? -9.442 -0.693 -4.482 1.00 96.94 93 ALA A N 1
ATOM 718 C CA . ALA A 1 93 ? -10.529 0.292 -4.560 1.00 96.94 93 ALA A CA 1
ATOM 719 C C . ALA A 1 93 ? -11.822 -0.105 -3.813 1.00 96.94 93 ALA A C 1
ATOM 721 O O . ALA A 1 93 ? -12.366 0.692 -3.058 1.00 96.94 93 ALA A O 1
ATOM 722 N N . ALA A 1 94 ? -12.300 -1.347 -3.965 1.00 95.81 94 ALA A N 1
ATOM 723 C CA . ALA A 1 94 ? -13.518 -1.801 -3.281 1.00 95.81 94 ALA A CA 1
ATOM 724 C C . ALA A 1 94 ? -13.348 -1.885 -1.752 1.00 95.81 94 ALA A C 1
ATOM 726 O O . ALA A 1 94 ? -14.295 -1.666 -0.999 1.00 95.81 94 ALA A O 1
ATOM 727 N N . PHE A 1 95 ? -12.140 -2.210 -1.286 1.00 96.69 95 PHE A N 1
ATOM 728 C CA . PHE A 1 95 ? -11.809 -2.214 0.135 1.00 96.69 95 PHE A CA 1
ATOM 729 C C . PHE A 1 95 ? -11.754 -0.789 0.689 1.00 96.69 95 PHE A C 1
ATOM 731 O O . PHE A 1 95 ? -12.346 -0.526 1.738 1.00 96.69 95 PHE A O 1
ATOM 738 N N . GLU A 1 96 ? -11.105 0.132 -0.021 1.00 97.44 96 GLU A N 1
ATOM 739 C CA . GLU A 1 96 ? -11.035 1.541 0.377 1.00 97.44 96 GLU A CA 1
ATOM 740 C C . GLU A 1 96 ? -12.431 2.173 0.432 1.00 97.44 96 GLU A C 1
ATOM 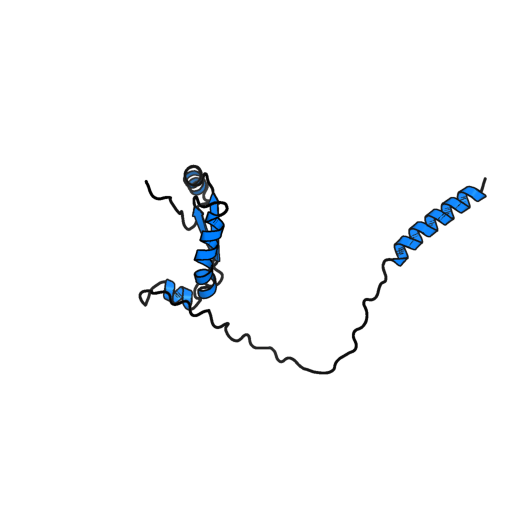742 O O . GLU A 1 96 ? -12.788 2.801 1.426 1.00 97.44 96 GLU A O 1
ATOM 747 N N . GLU A 1 97 ? -13.269 1.928 -0.580 1.00 96.62 97 GLU A N 1
ATOM 748 C CA . GLU A 1 97 ? -14.640 2.446 -0.646 1.00 96.62 97 GLU A CA 1
ATOM 749 C C . GLU A 1 97 ? -15.520 1.911 0.499 1.00 96.62 97 GLU A C 1
ATOM 751 O O . GLU A 1 97 ? -16.272 2.662 1.123 1.00 96.62 97 GLU A O 1
ATOM 756 N N . ALA A 1 98 ? -15.410 0.620 0.826 1.00 95.75 98 ALA A N 1
ATOM 757 C CA . ALA A 1 98 ? -16.217 0.005 1.879 1.00 95.75 98 ALA A CA 1
ATOM 758 C C . ALA A 1 98 ? -15.753 0.383 3.298 1.00 95.75 98 ALA A C 1
ATOM 760 O O . ALA A 1 98 ? -16.561 0.492 4.229 1.00 95.75 98 ALA A O 1
ATOM 761 N N . THR A 1 99 ? -14.451 0.571 3.508 1.00 96.69 99 THR A N 1
ATOM 762 C CA . THR A 1 99 ? -13.887 0.782 4.852 1.00 96.69 99 THR A CA 1
ATOM 763 C C . THR A 1 99 ? -13.617 2.249 5.169 1.00 96.69 99 THR A C 1
ATOM 765 O O . THR A 1 99 ? -13.697 2.643 6.333 1.00 96.69 99 THR A O 1
ATOM 768 N N . GLY A 1 100 ? -13.354 3.067 4.150 1.00 97.69 100 GLY A N 1
ATOM 769 C CA . GLY A 1 100 ? -12.843 4.428 4.289 1.00 97.69 100 GLY A CA 1
ATOM 770 C C . GLY A 1 100 ? -11.356 4.494 4.655 1.00 97.69 100 GLY A C 1
ATOM 771 O O . GLY A 1 100 ? -10.894 5.567 5.032 1.00 97.69 100 GLY A O 1
ATOM 772 N N . ILE A 1 101 ? -10.628 3.374 4.614 1.00 98.62 101 ILE A N 1
ATOM 773 C CA . ILE A 1 101 ? -9.169 3.320 4.786 1.00 98.62 101 ILE A CA 1
ATOM 774 C C . ILE A 1 101 ? -8.517 3.628 3.436 1.00 98.62 101 ILE A C 1
ATOM 776 O O . ILE A 1 101 ? -8.946 3.082 2.424 1.00 98.62 101 ILE A O 1
ATOM 780 N N . THR A 1 102 ? -7.465 4.442 3.424 1.00 98.69 102 THR A N 1
ATOM 781 C CA . THR A 1 102 ? -6.637 4.685 2.233 1.00 98.69 102 THR A CA 1
ATOM 782 C C . THR A 1 102 ? -5.446 3.727 2.213 1.00 98.69 102 THR A C 1
ATOM 784 O O . THR A 1 102 ? -4.726 3.622 3.205 1.00 98.69 102 THR A O 1
ATOM 787 N N . VAL A 1 103 ? -5.200 3.053 1.091 1.00 98.69 103 VAL A N 1
ATOM 788 C CA . VAL A 1 103 ? -4.040 2.185 0.864 1.00 98.69 103 VAL A CA 1
ATOM 789 C C . VAL A 1 103 ? -3.081 2.876 -0.102 1.00 98.69 103 VAL A C 1
ATOM 791 O O . VAL A 1 103 ? -3.255 2.866 -1.318 1.00 98.69 103 VAL A O 1
ATOM 794 N N . ASN A 1 104 ? -2.016 3.453 0.445 1.00 98.25 104 ASN A N 1
ATOM 795 C CA . ASN A 1 104 ? -0.990 4.130 -0.332 1.00 98.25 104 ASN A CA 1
ATOM 796 C C . ASN A 1 104 ? 0.101 3.146 -0.744 1.00 98.25 104 ASN A C 1
ATOM 798 O O . ASN A 1 104 ? 0.977 2.794 0.047 1.00 98.25 104 ASN A O 1
ATOM 802 N N . TYR A 1 105 ? 0.044 2.703 -1.998 1.00 98.31 105 TYR A N 1
ATOM 803 C CA . TYR A 1 105 ? 1.059 1.829 -2.570 1.00 98.31 105 TYR A CA 1
ATOM 804 C C . TYR A 1 105 ? 2.263 2.622 -3.094 1.00 98.31 105 TYR A C 1
ATOM 806 O O . TYR A 1 105 ? 2.113 3.583 -3.848 1.00 98.31 105 TYR A O 1
ATOM 814 N N . ILE A 1 106 ? 3.463 2.188 -2.721 1.00 97.44 106 ILE A N 1
ATOM 815 C CA . ILE A 1 106 ? 4.744 2.670 -3.226 1.00 97.44 106 ILE A CA 1
ATOM 816 C C . ILE A 1 106 ? 5.293 1.587 -4.156 1.00 97.44 106 ILE A C 1
ATOM 818 O O . ILE A 1 106 ? 5.713 0.523 -3.707 1.00 97.44 106 ILE A O 1
ATOM 822 N N . GLY A 1 107 ? 5.271 1.864 -5.459 1.00 96.56 107 GLY A N 1
ATOM 823 C CA . GLY A 1 107 ? 5.813 0.974 -6.478 1.00 96.56 107 GLY A CA 1
ATOM 824 C C . GLY A 1 107 ? 7.286 1.238 -6.766 1.00 96.56 107 GLY A C 1
ATOM 825 O O . GLY A 1 107 ? 7.649 2.318 -7.237 1.00 96.56 107 GLY A O 1
ATOM 826 N N . ASN A 1 108 ? 8.153 0.253 -6.517 1.00 94.19 108 ASN A N 1
ATOM 827 C CA . ASN A 1 108 ? 9.599 0.405 -6.674 1.00 94.19 108 ASN A CA 1
ATOM 828 C C . ASN A 1 108 ? 10.260 -0.852 -7.270 1.00 94.19 108 ASN A C 1
ATOM 830 O O . ASN A 1 108 ? 10.320 -1.902 -6.635 1.00 94.19 108 ASN A O 1
ATOM 834 N N . LYS A 1 109 ? 10.855 -0.738 -8.466 1.00 94.81 109 LYS A N 1
ATOM 835 C CA . LYS A 1 109 ? 11.570 -1.859 -9.116 1.00 94.81 109 LYS A CA 1
ATOM 836 C C . LYS A 1 109 ? 12.802 -2.313 -8.331 1.00 94.81 109 LYS A C 1
ATOM 838 O O . LYS A 1 109 ? 13.229 -3.456 -8.464 1.00 94.81 109 LYS A O 1
ATOM 843 N N . GLU A 1 110 ? 13.355 -1.440 -7.499 1.00 95.38 110 GLU A N 1
ATOM 844 C CA . GLU A 1 110 ? 14.489 -1.688 -6.617 1.00 95.38 110 GLU A CA 1
ATOM 845 C C . GLU A 1 110 ? 14.058 -1.962 -5.160 1.00 95.38 110 GLU A C 1
ATOM 847 O O . GLU A 1 110 ? 14.891 -1.895 -4.250 1.00 95.38 110 GLU A O 1
ATOM 852 N N . PHE A 1 111 ? 12.778 -2.279 -4.921 1.00 96.12 111 PHE A N 1
ATOM 853 C CA . PHE A 1 111 ? 12.192 -2.511 -3.594 1.00 96.12 111 PHE A CA 1
ATOM 854 C C . PHE A 1 111 ? 13.084 -3.368 -2.679 1.00 96.12 111 PHE A C 1
ATOM 856 O O . PHE A 1 111 ? 13.531 -2.880 -1.639 1.00 96.12 111 PHE A O 1
ATOM 863 N N . GLU A 1 112 ? 13.432 -4.594 -3.097 1.00 94.81 112 GLU A N 1
ATOM 864 C CA . GLU A 1 112 ? 14.214 -5.543 -2.284 1.00 94.81 112 GLU A CA 1
ATOM 865 C C . GLU A 1 112 ? 15.586 -4.991 -1.862 1.00 94.81 112 GLU A C 1
ATOM 867 O O . GLU A 1 112 ? 16.085 -5.314 -0.784 1.00 94.81 112 GLU A O 1
ATOM 872 N N . GLY A 1 113 ? 16.192 -4.136 -2.692 1.00 96.19 113 GLY A N 1
ATOM 873 C CA . GLY A 1 113 ? 17.475 -3.500 -2.394 1.00 96.19 113 GLY A CA 1
ATOM 874 C C . GLY A 1 113 ? 17.366 -2.290 -1.463 1.00 96.19 113 GLY A C 1
ATOM 875 O O . GLY A 1 113 ? 18.361 -1.901 -0.853 1.00 96.19 113 GLY A O 1
ATOM 876 N N . SER A 1 114 ? 16.181 -1.686 -1.358 1.00 95.69 114 SER A N 1
ATOM 877 C CA . SER A 1 114 ? 15.959 -0.431 -0.631 1.00 95.69 114 SER A CA 1
ATOM 878 C C . SER A 1 114 ? 15.255 -0.604 0.718 1.00 95.69 114 SER A C 1
ATOM 880 O O . SER A 1 114 ? 15.493 0.192 1.627 1.00 95.69 114 SER A O 1
ATOM 882 N N . ILE A 1 115 ? 14.433 -1.644 0.888 1.00 96.88 115 ILE A N 1
ATOM 883 C CA . ILE A 1 115 ? 13.539 -1.775 2.047 1.00 96.88 115 ILE A CA 1
ATOM 884 C C . ILE A 1 115 ? 14.281 -1.874 3.386 1.00 96.88 115 ILE A C 1
ATOM 886 O O . ILE A 1 115 ? 13.901 -1.207 4.345 1.00 96.88 115 ILE A O 1
ATOM 890 N N . SER A 1 116 ? 15.383 -2.62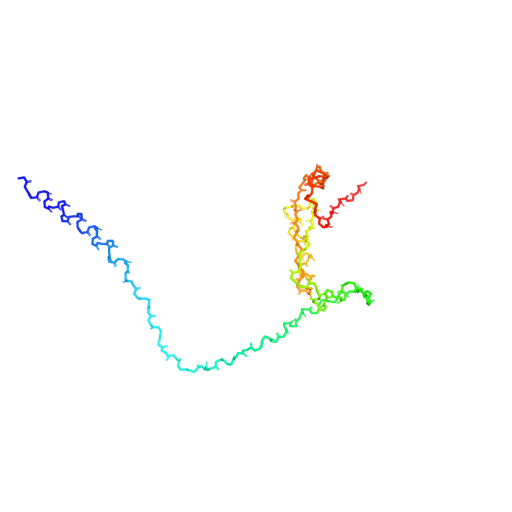6 3.463 1.00 96.88 116 SER A N 1
ATOM 891 C CA . SER A 1 116 ? 16.188 -2.715 4.693 1.00 96.88 116 SER A CA 1
ATOM 892 C C . SER A 1 116 ? 16.787 -1.364 5.084 1.00 96.88 116 SER A C 1
ATOM 894 O O . SER A 1 116 ? 16.756 -0.990 6.252 1.00 96.88 116 SER A O 1
ATOM 896 N N . ILE A 1 117 ? 17.248 -0.592 4.098 1.00 97.69 117 ILE A N 1
ATOM 897 C CA . ILE A 1 117 ? 17.808 0.747 4.304 1.00 97.69 117 ILE A CA 1
ATOM 898 C C . ILE A 1 117 ? 16.730 1.697 4.835 1.00 97.69 117 ILE A C 1
ATOM 900 O O . ILE A 1 117 ? 16.996 2.462 5.759 1.00 97.69 117 ILE A O 1
ATOM 904 N N . ARG A 1 118 ? 15.512 1.645 4.278 1.00 96.94 118 ARG A N 1
ATOM 905 C CA . ARG A 1 118 ? 14.377 2.456 4.746 1.00 96.94 118 ARG A CA 1
ATOM 906 C C . ARG A 1 118 ? 13.999 2.129 6.190 1.00 96.94 118 ARG A C 1
ATOM 908 O O . ARG A 1 118 ? 13.840 3.039 6.999 1.00 96.94 118 ARG A O 1
ATOM 915 N N . VAL A 1 119 ? 13.930 0.841 6.530 1.00 97.38 119 VAL A N 1
ATOM 916 C CA . VAL A 1 119 ? 13.659 0.380 7.901 1.00 97.38 119 VAL A CA 1
ATOM 917 C C . VAL A 1 119 ? 14.738 0.872 8.867 1.00 97.38 119 VAL A C 1
ATOM 919 O O . VAL A 1 119 ? 14.410 1.467 9.893 1.00 97.38 119 VAL A O 1
ATOM 922 N N . ASP A 1 120 ? 16.015 0.697 8.521 1.00 97.94 120 ASP A N 1
ATOM 923 C CA . ASP A 1 120 ? 17.144 1.143 9.347 1.00 97.94 120 ASP A CA 1
ATOM 924 C C . ASP A 1 120 ? 17.182 2.673 9.512 1.00 97.94 120 ASP A C 1
ATOM 926 O O . ASP A 1 120 ? 17.641 3.185 10.537 1.00 97.94 120 ASP A O 1
ATOM 930 N N . ALA A 1 121 ? 16.671 3.414 8.525 1.00 98.00 121 ALA A N 1
ATOM 931 C CA . ALA A 1 121 ? 16.534 4.867 8.561 1.00 98.00 121 ALA A CA 1
ATOM 932 C C . ALA A 1 121 ? 15.298 5.362 9.342 1.00 98.00 121 ALA A C 1
ATOM 934 O O . ALA A 1 121 ? 15.150 6.570 9.528 1.00 98.00 121 ALA A O 1
ATOM 935 N N . GLY A 1 122 ? 14.431 4.462 9.819 1.00 97.56 122 GLY A N 1
ATOM 936 C CA . GLY A 1 122 ? 13.201 4.810 10.537 1.00 97.56 122 GLY A CA 1
ATOM 937 C C . GLY A 1 122 ? 12.033 5.233 9.638 1.00 97.56 122 GLY A C 1
ATOM 938 O O . GLY A 1 122 ? 11.109 5.875 10.126 1.00 97.56 122 GLY A O 1
ATOM 939 N N . ASP A 1 123 ? 12.071 4.876 8.352 1.00 97.31 123 ASP A N 1
ATOM 940 C CA . ASP A 1 123 ? 11.052 5.161 7.329 1.00 97.31 123 ASP A CA 1
ATOM 941 C C . ASP A 1 123 ? 10.440 3.853 6.780 1.00 97.31 123 ASP A C 1
ATOM 943 O O . ASP A 1 123 ? 10.380 3.607 5.576 1.00 97.31 123 ASP A O 1
ATOM 947 N N . ALA A 1 124 ? 10.063 2.939 7.676 1.00 97.50 124 ALA A N 1
ATOM 948 C CA . ALA A 1 124 ? 9.448 1.672 7.286 1.00 97.50 124 ALA A CA 1
ATOM 949 C C . ALA A 1 124 ? 7.991 1.873 6.812 1.00 97.50 124 ALA A C 1
ATOM 951 O O . ALA A 1 124 ? 7.262 2.639 7.446 1.00 97.50 124 ALA A O 1
ATOM 952 N N . PRO A 1 125 ? 7.535 1.164 5.761 1.00 98.06 125 PRO A N 1
ATOM 953 C CA . PRO A 1 125 ? 6.113 1.080 5.428 1.00 98.06 125 PRO A CA 1
ATOM 954 C C . PRO A 1 125 ? 5.356 0.218 6.453 1.00 98.06 125 PRO A C 1
ATOM 956 O O . PRO A 1 125 ? 5.962 -0.581 7.173 1.00 98.06 125 PRO A O 1
ATOM 959 N N . ASP A 1 126 ? 4.025 0.315 6.470 1.00 98.31 126 ASP A N 1
ATOM 960 C CA . ASP A 1 126 ? 3.178 -0.549 7.304 1.00 98.31 126 ASP A CA 1
ATOM 961 C C . ASP A 1 126 ? 3.186 -2.001 6.801 1.00 98.31 126 ASP A C 1
ATOM 963 O O . ASP A 1 126 ? 3.147 -2.948 7.590 1.00 98.31 126 ASP A O 1
ATOM 967 N N . ILE A 1 127 ? 3.245 -2.180 5.476 1.00 97.94 127 ILE A N 1
ATOM 968 C CA . ILE A 1 127 ? 3.282 -3.483 4.807 1.00 97.94 127 ILE A CA 1
ATOM 969 C C . ILE A 1 127 ? 4.386 -3.492 3.746 1.00 97.94 127 ILE A C 1
ATOM 971 O O . ILE A 1 127 ? 4.537 -2.550 2.971 1.00 97.94 127 ILE A O 1
ATOM 975 N N . ALA A 1 128 ? 5.126 -4.597 3.689 1.00 96.94 128 ALA A N 1
ATOM 976 C CA . ALA A 1 128 ? 6.134 -4.876 2.674 1.00 96.94 128 ALA A CA 1
ATOM 977 C C . ALA A 1 128 ? 5.692 -6.087 1.830 1.00 96.94 128 ALA A C 1
ATOM 979 O O . ALA A 1 128 ? 5.592 -7.202 2.351 1.00 96.94 128 ALA A O 1
ATOM 980 N N . ASP A 1 129 ? 5.414 -5.872 0.545 1.00 95.19 129 ASP A N 1
ATOM 981 C CA . ASP A 1 129 ? 4.985 -6.901 -0.408 1.00 95.19 129 ASP A CA 1
ATOM 982 C C . ASP A 1 129 ? 6.204 -7.551 -1.074 1.00 95.19 129 ASP A C 1
ATOM 984 O O . ASP A 1 129 ? 6.742 -7.060 -2.065 1.00 95.19 129 ASP A O 1
ATOM 988 N N . PHE A 1 130 ? 6.687 -8.649 -0.492 1.00 94.38 130 PHE A N 1
ATOM 989 C CA . PHE A 1 130 ? 7.830 -9.374 -1.040 1.00 94.38 130 PHE A CA 1
ATOM 990 C C . PHE A 1 130 ? 7.415 -10.309 -2.185 1.00 94.38 130 PHE A C 1
ATOM 992 O O . PHE A 1 130 ? 6.537 -11.162 -1.992 1.00 94.38 130 PHE A O 1
ATOM 999 N N . PRO A 1 131 ? 8.092 -10.239 -3.349 1.00 87.06 131 PRO A N 1
ATOM 1000 C CA . PRO A 1 131 ? 7.829 -11.159 -4.444 1.00 87.06 131 PRO A CA 1
ATOM 1001 C C . PRO A 1 131 ? 8.107 -12.605 -4.015 1.00 87.06 131 PRO A C 1
ATOM 1003 O O . PRO A 1 131 ? 9.036 -12.895 -3.258 1.00 87.06 131 PRO A O 1
ATOM 1006 N N . GLN A 1 132 ? 7.282 -13.533 -4.500 1.00 88.06 132 GLN A N 1
ATOM 1007 C CA . GLN A 1 132 ? 7.476 -14.954 -4.222 1.00 88.06 132 GLN A CA 1
ATOM 1008 C C . GLN A 1 132 ? 8.736 -15.476 -4.933 1.00 88.06 132 GLN A C 1
ATOM 1010 O O . GLN A 1 132 ? 8.988 -15.098 -6.081 1.00 88.06 132 GLN A O 1
ATOM 1015 N N . PRO A 1 133 ? 9.494 -16.390 -4.302 1.00 83.50 133 PRO A N 1
ATOM 1016 C CA . PRO A 1 133 ? 10.528 -17.150 -4.992 1.00 83.50 133 PRO A CA 1
ATOM 1017 C C . PRO A 1 133 ? 9.941 -17.910 -6.190 1.00 83.50 133 PRO A C 1
ATOM 1019 O O . PRO A 1 133 ? 8.824 -18.428 -6.112 1.00 83.50 133 PRO A O 1
ATOM 1022 N N . GLY A 1 134 ? 10.707 -17.976 -7.281 1.00 64.31 134 GLY A N 1
ATOM 1023 C CA . GLY A 1 134 ? 10.408 -18.826 -8.439 1.00 64.31 134 GLY A CA 1
ATOM 1024 C C . GLY A 1 134 ? 10.772 -20.289 -8.229 1.00 64.31 134 GLY A C 1
ATOM 1025 O O . GLY A 1 134 ? 11.667 -20.568 -7.398 1.00 64.31 134 GLY A O 1
#

pLDDT: mean 81.22, std 20.27, range [37.59, 98.69]

Secondary structure (DSSP, 8-state):
--HHHHHHHHHHHHHHHHHHGGG--PPP----------------------------TTSHHHHHHTTTTTT-EEEEEES--THHHHHHHHHHHHHHHHH--EEEEEE-TTHHHHHHHHHHTT---SEE-PPPP-